Protein AF-A0A8T4PFL6-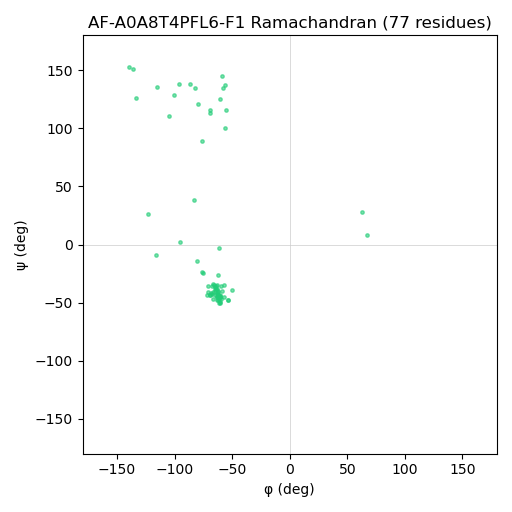F1 (afdb_monomer)

Secondary structure (DSSP, 8-state):
---HHHHHHHHHHHTHHHHHHHHHHHHHSS---------------HHHHHHHHHHHHHTT--HHHHHHHHHHHHHHH--

pLDDT: mean 84.31, std 11.65, range [41.44, 96.56]

Mean predicted aligned error: 12.56 Å

Solvent-accessible surface area (backbone atoms only — not comparable to full-atom values): 4966 Å² total; per-residue (Å²): 128,85,50,71,67,57,54,50,52,55,52,47,70,76,39,48,70,59,52,52,46,50,52,44,20,73,74,66,78,47,72,74,75,80,70,90,72,80,92,80,90,79,90,72,60,66,68,58,50,53,53,51,50,50,53,24,60,78,68,75,46,59,63,71,61,52,52,51,50,51,54,54,53,55,62,62,67,74,111

Radius of gyration: 20.81 Å; Cα contacts (8 Å, |Δi|>4): 18; chains: 1; bounding box: 55×40×44 Å

Foldseek 3Di:
DPDPVNVVVVVCVVCVVVVVQVVVCVVPVDRDDPPVDDDDDDDDDPVVVVVLVVVCVVVVHDSVVVVVVVVVVVVVVVD

Nearest PDB structures (foldseek):
  6elz-assembly1_J  TM=2.268E-01  e=6.991E+00  Saccharomyces cerevisiae S288C

Sequence (79 aa):
MPSFLDKAKEVIARNQDVLNALEELDRTGKLRKVNYKTRVAFTIDEELFNKFRAYCKENGINMSGKIESYIRKELKQVK

Structure (mmCIF, N/CA/C/O backbone):
data_AF-A0A8T4PFL6-F1
#
_entry.id   AF-A0A8T4PFL6-F1
#
loop_
_atom_site.group_PDB
_atom_site.id
_atom_site.type_symbol
_atom_site.label_atom_id
_atom_site.label_alt_id
_atom_site.label_comp_id
_atom_site.label_asym_id
_atom_site.label_entity_id
_atom_site.label_seq_id
_atom_site.pdbx_PDB_ins_code
_atom_site.Cartn_x
_atom_site.Cartn_y
_atom_site.Cartn_z
_atom_site.occupancy
_atom_site.B_iso_or_equiv
_atom_site.auth_seq_id
_atom_site.auth_comp_id
_atom_site.auth_asym_id
_atom_site.auth_atom_id
_atom_site.pdbx_PDB_model_num
ATOM 1 N N . MET A 1 1 ? 34.723 -11.393 -23.109 1.00 60.53 1 MET A N 1
ATOM 2 C CA . MET A 1 1 ? 34.054 -10.369 -22.274 1.00 60.53 1 MET A CA 1
ATOM 3 C C . MET A 1 1 ? 32.731 -10.036 -22.939 1.00 60.53 1 MET A C 1
ATOM 5 O O . MET A 1 1 ? 32.746 -9.931 -24.160 1.00 60.53 1 MET A O 1
ATOM 9 N N . PRO A 1 2 ? 31.608 -9.928 -22.208 1.00 69.25 2 PRO A N 1
ATOM 10 C CA . PRO A 1 2 ? 30.355 -9.497 -22.822 1.00 69.25 2 PRO A CA 1
ATOM 11 C C . PRO A 1 2 ? 30.559 -8.118 -23.451 1.00 69.25 2 PRO A C 1
ATOM 13 O O . PRO A 1 2 ? 31.194 -7.254 -22.836 1.00 69.25 2 PRO A O 1
ATOM 16 N N . SER A 1 3 ? 30.069 -7.941 -24.679 1.00 85.88 3 SER A N 1
ATOM 17 C CA . SER A 1 3 ? 30.147 -6.657 -25.370 1.00 85.88 3 SER A CA 1
ATOM 18 C C . SER A 1 3 ? 29.431 -5.601 -24.536 1.00 85.88 3 SER A C 1
ATOM 20 O O . SER A 1 3 ? 28.413 -5.882 -23.896 1.00 85.88 3 SER A O 1
ATOM 22 N N . PHE A 1 4 ? 29.944 -4.372 -24.550 1.00 88.44 4 PHE A N 1
ATOM 23 C CA . PHE A 1 4 ? 29.272 -3.233 -23.927 1.00 88.44 4 PHE A CA 1
ATOM 24 C C . PHE A 1 4 ? 27.802 -3.145 -24.368 1.00 88.44 4 PHE A C 1
ATOM 26 O O . PHE A 1 4 ? 26.924 -2.910 -23.543 1.00 88.44 4 PHE A O 1
ATOM 33 N N . LEU A 1 5 ? 27.533 -3.432 -25.647 1.00 89.44 5 LEU A N 1
ATOM 34 C CA . LEU A 1 5 ? 26.189 -3.419 -26.222 1.00 89.44 5 LEU A CA 1
ATOM 35 C C . LEU A 1 5 ? 25.269 -4.486 -2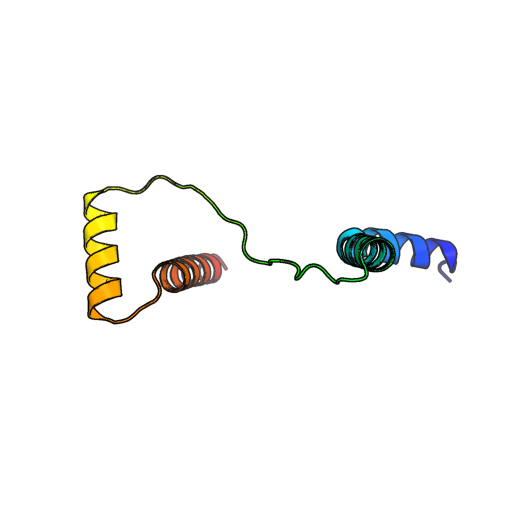5.618 1.00 89.44 5 LEU A C 1
ATOM 37 O O . LEU A 1 5 ? 24.087 -4.219 -25.416 1.00 89.44 5 LEU A O 1
ATOM 41 N N . ASP A 1 6 ? 25.797 -5.667 -25.301 1.00 90.19 6 ASP A N 1
ATOM 42 C CA . ASP A 1 6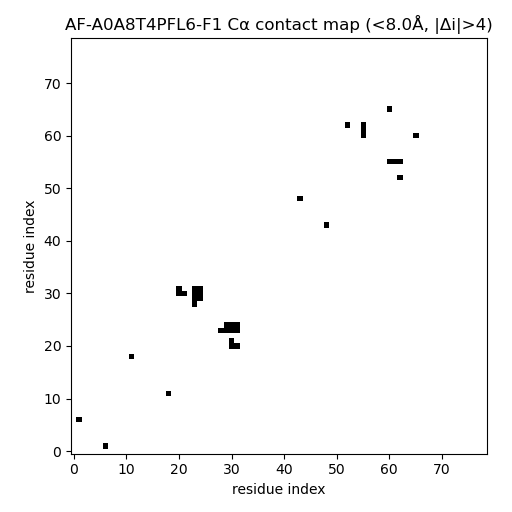 ? 25.002 -6.758 -24.730 1.00 90.19 6 ASP A CA 1
ATOM 43 C C . ASP A 1 6 ? 24.612 -6.440 -23.286 1.00 90.19 6 ASP A C 1
ATOM 45 O O . ASP A 1 6 ? 23.446 -6.557 -22.911 1.00 90.19 6 ASP A O 1
ATOM 49 N N . LYS A 1 7 ? 25.567 -5.922 -22.503 1.00 87.94 7 LYS A N 1
ATOM 50 C CA . LYS A 1 7 ? 25.299 -5.424 -21.147 1.00 87.94 7 LYS A CA 1
ATOM 51 C C . LYS A 1 7 ? 24.335 -4.242 -21.149 1.00 87.94 7 LYS A C 1
ATOM 53 O O . LYS A 1 7 ? 23.447 -4.189 -20.305 1.00 87.94 7 LYS A O 1
ATOM 58 N N . ALA A 1 8 ? 24.482 -3.311 -22.089 1.00 86.75 8 ALA A N 1
ATOM 59 C CA . ALA A 1 8 ? 23.579 -2.172 -22.208 1.00 86.75 8 ALA A CA 1
ATOM 60 C C . ALA A 1 8 ? 22.139 -2.632 -22.487 1.00 86.75 8 ALA A C 1
ATOM 62 O O . ALA A 1 8 ? 21.221 -2.201 -21.795 1.00 86.75 8 ALA A O 1
ATOM 63 N N . LYS A 1 9 ? 21.941 -3.563 -23.430 1.00 88.75 9 LYS A N 1
ATOM 64 C CA . LYS A 1 9 ? 20.617 -4.136 -23.733 1.00 88.75 9 LYS A CA 1
ATOM 65 C C . LYS A 1 9 ? 19.997 -4.842 -22.528 1.00 88.75 9 LYS A C 1
ATOM 67 O O . LYS A 1 9 ? 18.815 -4.653 -22.257 1.00 88.75 9 LYS A O 1
ATOM 72 N N . GLU A 1 10 ? 20.786 -5.620 -21.790 1.00 89.19 10 GLU A N 1
ATOM 73 C CA . GLU A 1 10 ? 20.325 -6.313 -20.581 1.00 89.19 10 GLU A CA 1
ATOM 74 C C . GLU A 1 10 ? 19.881 -5.329 -19.488 1.00 89.19 10 GLU A C 1
ATOM 76 O O . GLU A 1 10 ? 18.831 -5.506 -18.869 1.00 89.19 10 GLU A O 1
ATOM 81 N N . VAL A 1 11 ? 20.659 -4.266 -19.265 1.00 86.06 11 VAL A N 1
ATOM 82 C CA . VAL A 1 11 ? 20.343 -3.231 -18.272 1.00 86.06 11 VAL A CA 1
ATOM 83 C C . VAL A 1 11 ? 19.099 -2.442 -18.672 1.00 86.06 11 VAL A C 1
ATOM 85 O O . VAL A 1 11 ? 18.257 -2.187 -17.813 1.00 86.06 11 VAL A O 1
ATOM 88 N N . ILE A 1 12 ? 18.947 -2.105 -19.955 1.00 87.88 12 ILE A N 1
ATOM 89 C CA . ILE A 1 12 ? 17.753 -1.425 -20.477 1.00 87.88 12 ILE A CA 1
ATOM 90 C C . ILE A 1 12 ? 16.511 -2.287 -20.243 1.00 87.88 12 ILE A C 1
ATOM 92 O O . ILE A 1 12 ? 15.548 -1.819 -19.642 1.00 87.88 12 ILE A O 1
ATOM 96 N N . ALA A 1 13 ? 16.563 -3.568 -20.621 1.00 84.75 13 ALA A N 1
ATOM 97 C CA . ALA A 1 13 ? 15.433 -4.479 -20.462 1.00 84.75 13 ALA A CA 1
ATOM 98 C C . ALA A 1 13 ? 15.000 -4.639 -18.993 1.00 84.75 13 ALA A C 1
ATOM 100 O O . ALA A 1 13 ? 13.811 -4.759 -18.707 1.00 84.75 13 ALA A O 1
ATOM 101 N N . ARG A 1 14 ? 15.951 -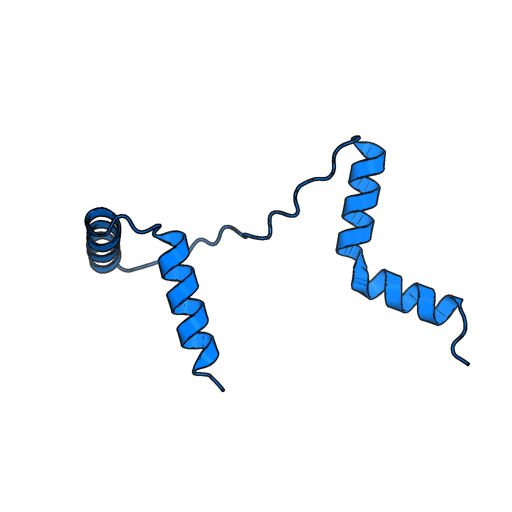4.620 -18.050 1.00 85.81 14 ARG A N 1
ATOM 102 C CA . ARG A 1 14 ? 15.668 -4.752 -16.611 1.00 85.81 14 ARG A CA 1
ATOM 103 C C . ARG A 1 14 ? 15.105 -3.498 -15.949 1.00 85.81 14 ARG A C 1
ATOM 105 O O . ARG A 1 14 ? 14.493 -3.632 -14.899 1.00 85.81 14 ARG A O 1
ATOM 112 N N . ASN A 1 15 ? 15.341 -2.316 -16.515 1.00 88.31 15 ASN A N 1
ATOM 113 C CA . ASN A 1 15 ? 15.017 -1.032 -15.881 1.00 88.31 15 ASN A CA 1
ATOM 114 C C . ASN A 1 15 ? 14.090 -0.176 -16.756 1.00 88.31 15 ASN A C 1
ATOM 116 O O . ASN A 1 15 ? 14.118 1.053 -16.688 1.00 88.31 15 ASN A O 1
ATOM 120 N N . GLN A 1 16 ? 13.297 -0.815 -17.620 1.00 82.38 16 GLN A N 1
ATOM 121 C CA . GLN A 1 16 ? 12.422 -0.131 -18.572 1.00 82.38 16 GLN A CA 1
ATOM 122 C C . GLN A 1 16 ? 11.433 0.822 -17.879 1.00 82.38 16 GLN A C 1
ATOM 124 O O . GLN A 1 16 ? 11.134 1.894 -18.390 1.00 82.38 16 GLN A O 1
ATOM 129 N N . ASP A 1 17 ? 10.954 0.456 -16.695 1.00 77.88 17 ASP A N 1
ATOM 130 C CA . ASP A 1 17 ? 10.097 1.268 -15.832 1.00 77.88 17 ASP A CA 1
ATOM 131 C C . ASP A 1 17 ? 10.776 2.567 -15.370 1.00 77.88 17 ASP A C 1
ATOM 133 O O . ASP A 1 17 ? 10.171 3.639 -15.433 1.00 77.88 17 ASP A O 1
ATOM 137 N N . VAL A 1 18 ? 12.048 2.489 -14.972 1.00 81.62 18 VAL A N 1
ATOM 138 C CA . VAL A 1 18 ? 12.857 3.655 -14.589 1.00 81.62 18 VAL A CA 1
ATOM 139 C C . VAL A 1 18 ? 13.123 4.546 -15.801 1.00 81.62 18 VAL A C 1
ATOM 141 O O . VAL A 1 18 ? 12.996 5.765 -15.703 1.00 81.62 18 VAL A O 1
ATOM 144 N N . LEU A 1 19 ? 13.450 3.952 -16.951 1.00 86.25 19 LEU A N 1
ATOM 145 C CA . LEU A 1 19 ? 13.704 4.692 -18.190 1.00 86.25 19 LEU A CA 1
ATOM 146 C C . LEU A 1 19 ? 12.453 5.437 -18.671 1.00 86.25 19 LEU A C 1
ATOM 148 O O . LEU A 1 19 ? 12.538 6.620 -18.990 1.00 86.25 19 LEU A O 1
ATOM 152 N N . ASN A 1 20 ? 11.285 4.796 -18.620 1.00 82.25 20 ASN A N 1
ATOM 153 C CA . ASN A 1 20 ? 10.011 5.435 -18.949 1.00 82.25 20 ASN A CA 1
ATOM 154 C C . ASN A 1 20 ? 9.686 6.586 -17.975 1.00 82.25 20 ASN A C 1
ATOM 156 O O . ASN A 1 20 ? 9.178 7.628 -18.382 1.00 82.25 20 ASN A O 1
ATOM 160 N N . ALA A 1 21 ? 10.001 6.430 -16.683 1.00 79.06 21 ALA A N 1
ATOM 161 C CA . ALA A 1 21 ? 9.815 7.495 -15.697 1.00 79.06 21 ALA A CA 1
ATOM 162 C C . ALA A 1 21 ? 10.747 8.698 -15.941 1.00 79.06 21 ALA A C 1
ATOM 164 O O . ALA A 1 21 ? 10.352 9.841 -15.699 1.00 79.06 21 ALA A O 1
ATOM 165 N N . LEU A 1 22 ? 11.966 8.451 -16.430 1.00 83.94 22 LEU A N 1
ATOM 166 C CA . LEU A 1 22 ? 12.913 9.496 -16.827 1.00 83.94 22 LE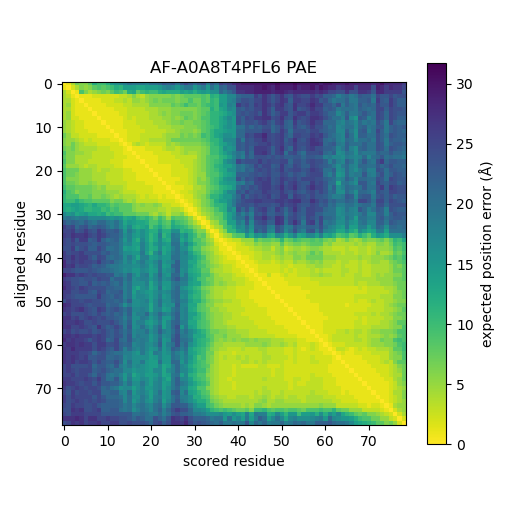U A CA 1
ATOM 167 C C . LEU A 1 22 ? 12.471 10.215 -18.109 1.00 83.94 22 LEU A C 1
ATOM 169 O O . LEU A 1 22 ? 12.546 11.439 -18.168 1.00 83.94 22 LEU A O 1
ATOM 173 N N . GLU A 1 23 ? 11.949 9.491 -19.099 1.00 83.19 23 GLU A N 1
ATOM 174 C CA . GLU A 1 23 ? 11.381 10.085 -20.318 1.00 83.19 23 GLU A CA 1
ATOM 175 C C . GLU A 1 23 ? 10.169 10.980 -20.001 1.00 83.19 23 GLU A C 1
ATOM 177 O O . GLU A 1 23 ? 10.035 12.092 -20.517 1.00 83.19 23 GLU A O 1
ATOM 182 N N . GLU A 1 24 ? 9.299 10.551 -19.082 1.00 77.25 24 GLU A N 1
ATOM 183 C CA . GLU A 1 24 ? 8.189 11.385 -18.613 1.00 77.25 24 GLU A CA 1
ATOM 184 C C . GLU A 1 24 ? 8.657 12.627 -17.839 1.00 77.25 24 GLU A C 1
ATOM 186 O O . GLU A 1 24 ? 8.016 13.680 -17.947 1.00 77.25 24 GLU A O 1
ATOM 191 N N . LEU A 1 25 ? 9.755 12.534 -17.079 1.00 82.94 25 LEU A N 1
ATOM 192 C CA . LEU A 1 25 ? 10.373 13.688 -16.421 1.00 82.94 25 LEU A CA 1
ATOM 193 C C . LEU A 1 25 ? 10.857 14.702 -17.459 1.00 82.94 25 LEU A C 1
ATOM 195 O O . LEU A 1 25 ? 10.543 15.880 -17.313 1.00 82.94 25 LEU A O 1
ATOM 199 N N . ASP A 1 26 ? 11.563 14.258 -18.496 1.00 84.88 26 ASP A N 1
ATOM 200 C CA . ASP A 1 26 ? 12.084 15.144 -19.542 1.00 84.88 26 ASP A CA 1
ATOM 201 C C . ASP A 1 26 ? 10.941 15.858 -20.286 1.00 84.88 26 ASP A C 1
ATOM 203 O O . ASP A 1 26 ? 10.971 17.067 -20.507 1.00 84.88 26 ASP A O 1
ATOM 207 N N . ARG A 1 27 ? 9.840 15.139 -20.551 1.00 80.88 27 ARG A N 1
ATOM 208 C CA . ARG A 1 27 ? 8.649 15.701 -21.207 1.00 80.88 27 ARG A CA 1
ATOM 209 C C . ARG A 1 27 ? 7.847 16.669 -20.330 1.00 80.88 27 ARG A C 1
ATOM 211 O O . ARG A 1 27 ? 7.226 17.591 -20.854 1.00 80.88 27 ARG A O 1
ATOM 218 N N . THR A 1 28 ? 7.750 16.425 -19.021 1.00 80.81 28 THR A N 1
ATOM 219 C CA . THR A 1 28 ? 6.784 17.126 -18.142 1.00 80.81 28 THR A CA 1
ATOM 220 C C . THR A 1 28 ? 7.414 17.986 -17.047 1.00 80.81 28 THR A C 1
ATOM 222 O O . THR A 1 28 ? 6.699 18.703 -16.342 1.00 80.81 28 THR A O 1
ATOM 225 N N . GLY A 1 29 ? 8.731 17.901 -16.858 1.00 81.06 29 GLY A N 1
ATOM 226 C CA . GLY A 1 29 ? 9.467 18.539 -15.766 1.00 81.06 29 GLY A CA 1
ATOM 227 C C . GLY A 1 29 ? 9.151 17.971 -14.378 1.00 81.06 29 GLY A C 1
ATOM 228 O O . GLY A 1 29 ? 9.567 18.545 -13.372 1.00 81.06 29 GLY A O 1
ATOM 229 N N . LYS A 1 30 ? 8.386 16.873 -14.282 1.00 73.75 30 LYS A N 1
ATOM 230 C CA . LYS A 1 30 ? 7.969 16.269 -13.010 1.00 73.75 30 LYS A CA 1
ATOM 231 C C . LYS A 1 30 ? 8.164 14.756 -13.033 1.00 73.75 30 LYS A C 1
ATOM 233 O O . LYS A 1 30 ? 7.585 14.063 -13.860 1.00 73.75 30 LYS A O 1
ATOM 238 N N . LEU A 1 31 ? 8.890 14.230 -12.047 1.00 70.94 31 LEU A N 1
ATOM 239 C CA . LEU A 1 31 ? 8.902 12.794 -11.763 1.00 70.94 31 LEU A CA 1
ATOM 240 C C . LEU A 1 31 ? 7.533 12.404 -11.205 1.00 70.94 31 LEU A C 1
ATOM 242 O O . LEU A 1 31 ? 7.162 12.816 -10.098 1.00 70.94 31 LEU A O 1
ATOM 246 N N . ARG A 1 32 ? 6.768 11.596 -11.944 1.00 61.28 32 ARG A N 1
ATOM 247 C CA . ARG A 1 32 ? 5.615 10.920 -11.347 1.00 61.28 32 ARG A CA 1
ATOM 248 C C . ARG A 1 32 ? 6.139 10.037 -10.221 1.00 61.28 32 ARG A C 1
ATOM 250 O O . ARG A 1 32 ? 7.012 9.201 -10.433 1.00 61.28 32 ARG A O 1
ATOM 257 N N . LYS A 1 33 ? 5.606 10.214 -9.007 1.00 58.62 33 LYS A N 1
ATOM 258 C CA . LYS A 1 33 ? 5.809 9.231 -7.940 1.00 58.62 33 LYS A CA 1
ATOM 259 C C . LYS A 1 33 ? 5.326 7.901 -8.501 1.00 58.62 33 LYS A C 1
ATOM 261 O O . LYS A 1 33 ? 4.138 7.786 -8.801 1.00 58.62 33 LYS A O 1
ATOM 266 N N . VAL A 1 34 ? 6.231 6.938 -8.662 1.00 56.94 34 VAL A N 1
ATOM 267 C CA . VAL A 1 34 ? 5.860 5.549 -8.930 1.00 56.94 34 VAL A CA 1
ATOM 268 C C . VAL A 1 34 ? 4.944 5.164 -7.778 1.00 56.94 34 VAL A C 1
ATOM 270 O O . VAL A 1 34 ? 5.377 5.005 -6.637 1.00 56.94 34 VAL A O 1
ATOM 273 N N . ASN A 1 35 ? 3.638 5.184 -8.020 1.00 54.53 35 ASN A N 1
ATOM 274 C CA . ASN A 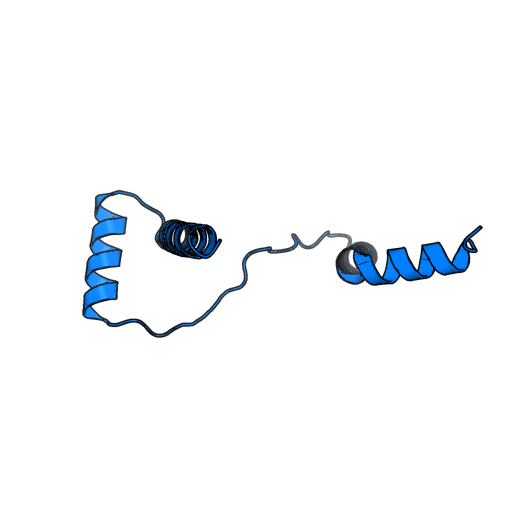1 35 ? 2.666 4.881 -6.991 1.00 54.53 35 ASN A CA 1
ATOM 275 C C . ASN A 1 35 ? 2.716 3.359 -6.851 1.00 54.53 35 ASN A C 1
ATOM 277 O O . ASN A 1 35 ? 2.009 2.644 -7.546 1.00 54.53 35 ASN A O 1
ATOM 281 N N . TYR A 1 36 ? 3.594 2.856 -5.979 1.00 63.00 36 TYR A N 1
ATOM 282 C CA . TYR A 1 36 ? 3.824 1.419 -5.756 1.00 63.00 36 TYR A CA 1
ATOM 283 C C . TYR A 1 36 ? 2.588 0.660 -5.242 1.00 63.00 36 TYR A C 1
ATOM 285 O O . TYR A 1 36 ? 2.644 -0.545 -5.011 1.00 63.00 36 TYR A O 1
ATOM 293 N N . LYS A 1 37 ? 1.477 1.362 -4.997 1.00 71.00 37 LYS A N 1
ATOM 294 C CA . LYS A 1 37 ? 0.223 0.784 -4.529 1.00 71.00 37 LYS A CA 1
ATOM 295 C C . LYS A 1 37 ? -0.774 0.729 -5.675 1.00 71.00 37 LYS A C 1
ATOM 297 O O . LYS A 1 37 ? -1.303 1.754 -6.099 1.00 71.00 37 LYS A O 1
ATOM 302 N N . THR A 1 38 ? -1.067 -0.484 -6.118 1.00 80.94 38 THR A N 1
ATOM 303 C CA . THR A 1 38 ? -2.139 -0.761 -7.073 1.00 80.94 38 THR A CA 1
ATOM 304 C C . THR A 1 38 ? -3.472 -0.842 -6.337 1.00 80.94 38 THR A C 1
ATOM 306 O O . THR A 1 38 ? -3.577 -1.490 -5.294 1.00 80.94 38 THR A O 1
ATOM 309 N N . ARG A 1 39 ? -4.512 -0.195 -6.872 1.00 81.62 39 ARG A N 1
ATOM 310 C CA . ARG A 1 39 ? -5.878 -0.357 -6.362 1.00 81.62 39 ARG A CA 1
ATOM 311 C C . ARG A 1 39 ? -6.453 -1.661 -6.905 1.00 81.62 39 ARG A C 1
ATOM 313 O O . ARG A 1 39 ? -6.558 -1.823 -8.114 1.00 81.62 39 ARG A O 1
ATOM 320 N N . VAL A 1 40 ? -6.844 -2.557 -6.009 1.00 85.12 40 VAL A N 1
ATOM 321 C CA . VAL A 1 40 ? -7.466 -3.841 -6.349 1.00 85.12 40 VAL A CA 1
ATOM 322 C C . VAL A 1 40 ? -8.893 -3.842 -5.814 1.00 85.12 40 VAL A C 1
ATOM 324 O O . VAL A 1 40 ? -9.128 -3.404 -4.688 1.00 85.12 40 VAL A O 1
ATOM 327 N N . ALA A 1 41 ? -9.839 -4.306 -6.627 1.00 89.12 41 ALA A N 1
ATOM 328 C CA . ALA A 1 41 ? -11.203 -4.585 -6.201 1.00 89.12 41 ALA A CA 1
ATOM 329 C C . ALA A 1 41 ? -11.340 -6.096 -5.989 1.00 89.12 41 ALA A C 1
ATOM 331 O O . ALA A 1 41 ? -10.974 -6.875 -6.866 1.00 89.12 41 ALA A O 1
ATOM 332 N N . PHE A 1 42 ? -11.838 -6.505 -4.828 1.00 89.62 42 PHE A N 1
ATOM 333 C CA . PHE A 1 42 ? -12.163 -7.894 -4.529 1.00 89.62 42 PHE A CA 1
ATOM 334 C C . PHE A 1 42 ? -13.474 -7.939 -3.753 1.00 89.62 42 PHE A C 1
ATOM 336 O O . PHE A 1 42 ? -13.832 -6.983 -3.061 1.00 89.62 42 PHE A O 1
ATOM 343 N N . THR A 1 43 ? -14.180 -9.052 -3.882 1.00 93.69 43 THR A N 1
ATOM 344 C CA . THR A 1 43 ? -15.419 -9.299 -3.149 1.00 93.69 43 THR A CA 1
ATOM 345 C C . THR A 1 43 ? -15.089 -9.905 -1.791 1.00 93.69 43 THR A C 1
ATOM 347 O O . THR A 1 43 ? -14.224 -10.773 -1.684 1.00 93.69 43 THR A O 1
ATOM 350 N N . ILE A 1 44 ? -15.776 -9.445 -0.753 1.00 93.19 44 ILE A N 1
ATOM 351 C CA . ILE A 1 44 ? -15.699 -9.971 0.608 1.00 93.19 44 ILE A CA 1
ATOM 352 C C . ILE A 1 44 ? -17.119 -10.077 1.153 1.00 93.19 44 ILE A C 1
ATOM 354 O O . ILE A 1 44 ? -17.992 -9.310 0.746 1.00 93.19 44 ILE A O 1
ATOM 358 N N . ASP A 1 45 ? -17.338 -11.029 2.054 1.00 96.44 45 ASP A N 1
ATOM 359 C CA . ASP A 1 45 ? -18.589 -11.133 2.794 1.00 96.44 45 ASP A CA 1
ATOM 360 C C . ASP A 1 45 ? -18.903 -9.826 3.549 1.00 96.44 45 ASP A C 1
ATOM 362 O O . ASP A 1 45 ? -18.016 -9.198 4.142 1.00 96.44 45 ASP A O 1
ATOM 366 N N . GLU A 1 46 ? -20.166 -9.401 3.502 1.00 95.12 46 GLU A N 1
ATOM 367 C CA . GLU A 1 46 ? -20.601 -8.111 4.041 1.00 95.12 46 GLU A CA 1
ATOM 368 C C . GLU A 1 46 ? -20.514 -8.067 5.571 1.00 95.12 46 GLU A C 1
ATOM 370 O O . GLU A 1 46 ? -20.051 -7.073 6.144 1.00 95.12 46 GLU A O 1
ATOM 375 N N . GLU A 1 47 ? -20.905 -9.147 6.250 1.00 96.56 47 GLU A N 1
ATOM 376 C CA . GLU A 1 47 ? -20.845 -9.226 7.708 1.00 96.56 47 GLU A CA 1
ATOM 377 C C . GLU A 1 47 ? -19.386 -9.182 8.180 1.00 96.56 47 GLU A C 1
ATOM 379 O O . GLU A 1 47 ? -19.035 -8.433 9.101 1.00 96.56 47 GLU A O 1
ATOM 384 N N . LEU A 1 48 ? -18.512 -9.925 7.497 1.00 95.00 48 LEU A N 1
ATOM 385 C CA . LEU A 1 48 ? -17.076 -9.918 7.751 1.00 95.00 48 LEU A CA 1
ATOM 386 C C . LEU A 1 48 ? -16.464 -8.529 7.532 1.00 95.00 48 LEU A C 1
ATOM 388 O O . LEU A 1 48 ? -15.683 -8.064 8.368 1.00 95.00 48 LEU A O 1
ATOM 392 N N . PHE A 1 49 ? -16.826 -7.846 6.444 1.00 94.25 49 PHE A N 1
ATOM 393 C CA . PHE A 1 49 ? -16.355 -6.490 6.172 1.00 94.25 49 PHE A CA 1
ATOM 394 C C . PHE A 1 49 ? -16.782 -5.512 7.267 1.00 94.25 49 PHE A C 1
ATOM 396 O O . PHE A 1 49 ? -15.958 -4.733 7.751 1.00 94.25 49 PHE A O 1
ATOM 403 N N . ASN A 1 50 ? -18.042 -5.573 7.700 1.00 95.94 50 ASN A N 1
ATOM 404 C CA . ASN A 1 50 ? -18.567 -4.696 8.743 1.00 95.94 50 ASN A CA 1
ATOM 405 C C . ASN A 1 50 ? -17.860 -4.922 10.086 1.00 95.94 50 ASN A C 1
ATOM 407 O O . ASN A 1 50 ? -17.420 -3.954 10.714 1.00 95.94 50 ASN A O 1
ATOM 411 N N . LYS A 1 51 ? -17.656 -6.184 10.485 1.00 95.56 51 LYS A N 1
ATOM 412 C CA . LYS A 1 51 ? -16.877 -6.534 11.687 1.00 95.56 51 LYS A CA 1
ATOM 413 C C . LYS A 1 51 ? -15.435 -6.044 11.588 1.00 95.56 51 LYS A C 1
ATOM 415 O O . LYS A 1 51 ? -14.921 -5.434 12.524 1.00 95.56 51 LYS A O 1
ATOM 420 N N . PHE A 1 52 ? -14.786 -6.253 10.444 1.00 94.69 52 PHE A N 1
ATOM 421 C CA . PHE A 1 52 ? -13.410 -5.814 10.227 1.00 94.69 52 PHE A CA 1
ATOM 422 C C . PHE A 1 52 ? -13.276 -4.286 10.251 1.00 94.69 52 PHE A C 1
ATOM 424 O O . PHE A 1 52 ? -12.346 -3.746 10.851 1.00 94.69 52 PHE A O 1
ATOM 431 N N . ARG A 1 53 ? -14.237 -3.575 9.658 1.00 94.38 53 ARG A N 1
ATOM 432 C CA . ARG A 1 53 ? -14.296 -2.113 9.675 1.00 94.38 53 ARG A CA 1
ATOM 433 C C . ARG A 1 53 ? -14.477 -1.574 11.093 1.00 94.38 53 ARG A C 1
ATOM 435 O O . ARG A 1 53 ? -13.780 -0.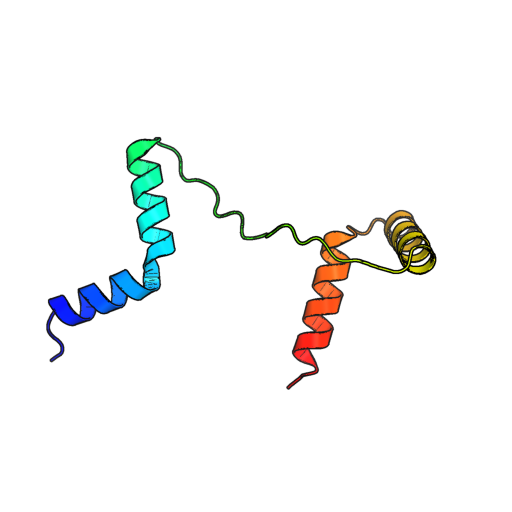625 11.454 1.00 94.38 53 ARG A O 1
ATOM 442 N N . ALA A 1 54 ? -15.380 -2.163 11.880 1.00 96.06 54 ALA A N 1
ATOM 443 C CA . ALA A 1 54 ? -15.582 -1.798 13.281 1.00 96.06 54 ALA A CA 1
ATOM 444 C C . ALA A 1 54 ? -14.296 -2.012 14.091 1.00 96.06 54 ALA A C 1
ATOM 446 O O . ALA A 1 54 ? -13.792 -1.066 14.692 1.00 96.06 54 ALA A O 1
ATOM 447 N N . TYR A 1 55 ? -13.684 -3.193 13.967 1.00 95.69 55 TYR A N 1
ATOM 448 C CA . TYR A 1 55 ? -12.400 -3.514 14.589 1.00 95.69 55 TYR A CA 1
ATOM 449 C C . TYR A 1 55 ? -11.306 -2.492 14.238 1.00 95.69 55 TYR A C 1
ATOM 451 O O . TYR A 1 55 ? -10.617 -1.982 15.123 1.00 95.69 55 TYR A O 1
ATOM 459 N N . CYS A 1 56 ? -11.145 -2.142 12.958 1.00 95.00 56 CYS A N 1
ATOM 460 C CA . CYS A 1 56 ? -10.155 -1.148 12.543 1.00 95.00 56 CYS A CA 1
ATOM 461 C C . CYS A 1 56 ? -10.449 0.243 13.117 1.00 95.00 56 CYS A C 1
ATOM 463 O O . CYS A 1 56 ? -9.515 0.938 13.512 1.00 95.00 56 CYS A O 1
ATOM 465 N N . LYS A 1 57 ? -11.724 0.640 13.190 1.00 94.44 57 LYS A N 1
ATOM 466 C CA . LYS A 1 57 ? -12.136 1.935 13.743 1.00 94.44 57 LYS A CA 1
ATOM 467 C C . LYS A 1 57 ? -11.862 2.023 15.244 1.00 94.44 57 LYS A C 1
ATOM 469 O O . LYS A 1 57 ? -11.282 3.010 15.683 1.00 94.44 57 LYS A O 1
ATOM 474 N N . GLU A 1 58 ? -12.238 1.000 16.006 1.00 95.81 58 GLU A N 1
ATOM 475 C CA . GLU A 1 58 ? -12.051 0.942 17.463 1.00 95.81 58 GLU A CA 1
ATOM 476 C C . GLU A 1 58 ? -10.573 0.957 17.860 1.00 95.81 58 GLU A C 1
ATOM 478 O O . GLU A 1 58 ? -10.201 1.570 18.854 1.00 95.81 58 GLU A O 1
ATOM 483 N N . ASN A 1 59 ? -9.718 0.337 17.045 1.00 93.12 59 ASN A N 1
ATOM 484 C CA . ASN A 1 59 ? -8.285 0.240 17.315 1.00 93.12 59 ASN A CA 1
ATOM 485 C C . ASN A 1 59 ? -7.453 1.344 16.630 1.00 93.12 59 ASN A C 1
ATOM 487 O O . ASN A 1 59 ? -6.226 1.316 16.708 1.00 93.12 59 ASN A O 1
ATOM 491 N N . GLY A 1 60 ? -8.080 2.289 15.915 1.00 92.44 60 GLY A N 1
ATOM 492 C CA . GLY A 1 60 ? -7.371 3.355 15.191 1.00 92.44 60 GLY A CA 1
ATOM 493 C C . GLY A 1 60 ? -6.453 2.851 14.065 1.00 92.44 60 GLY A C 1
ATOM 494 O O . GLY A 1 60 ? -5.444 3.479 13.748 1.00 92.44 60 GLY A O 1
ATOM 495 N N . ILE A 1 61 ? -6.769 1.700 13.465 1.00 93.19 61 ILE A N 1
ATOM 496 C CA . ILE A 1 61 ? -5.925 1.020 12.476 1.00 93.19 61 ILE A CA 1
ATOM 497 C C . ILE A 1 61 ? -6.362 1.379 11.053 1.00 93.19 61 ILE A C 1
ATOM 499 O O . ILE A 1 61 ? -7.542 1.339 10.706 1.00 93.19 61 ILE A O 1
ATOM 503 N N . ASN A 1 62 ? -5.387 1.623 10.173 1.00 92.12 62 ASN A N 1
ATOM 504 C CA . ASN A 1 62 ? -5.642 1.726 8.739 1.00 92.12 62 ASN A CA 1
ATOM 505 C C . ASN A 1 62 ? -6.016 0.355 8.147 1.00 92.12 62 ASN A C 1
ATOM 507 O O . ASN A 1 62 ? -5.192 -0.562 8.090 1.00 92.12 62 ASN A O 1
ATOM 511 N N . MET A 1 63 ? -7.247 0.257 7.650 1.00 90.19 63 MET A N 1
ATOM 512 C CA . MET A 1 63 ? -7.836 -0.946 7.064 1.00 90.19 63 MET A CA 1
ATOM 513 C C . MET A 1 63 ? -6.973 -1.549 5.942 1.00 90.19 63 MET A C 1
ATOM 515 O O . MET A 1 63 ? -6.651 -2.737 5.985 1.00 90.19 63 MET A O 1
ATOM 519 N N . SER A 1 64 ? -6.510 -0.729 4.990 1.00 88.25 64 SER A N 1
ATOM 520 C CA . SER A 1 64 ? -5.666 -1.198 3.880 1.00 88.25 64 SER A CA 1
ATOM 521 C C . SER A 1 64 ? -4.317 -1.722 4.371 1.00 88.25 64 SER A C 1
ATOM 523 O O . SER A 1 64 ? -3.829 -2.735 3.881 1.00 88.25 64 SER A O 1
ATOM 525 N N . GLY A 1 65 ? -3.729 -1.063 5.375 1.00 88.56 65 GLY A N 1
ATOM 526 C CA . GLY A 1 65 ? -2.465 -1.498 5.975 1.00 88.56 65 GLY A CA 1
ATOM 527 C C . GLY A 1 65 ? -2.597 -2.821 6.733 1.00 88.56 65 GLY A C 1
ATOM 528 O O . GLY A 1 65 ? -1.698 -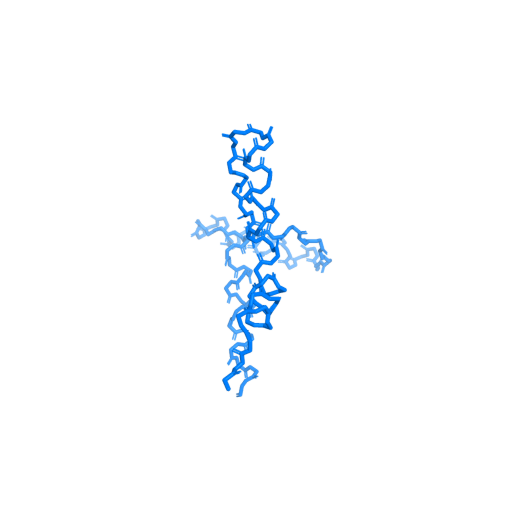3.661 6.683 1.00 88.56 65 GLY A O 1
ATOM 529 N N . LYS A 1 66 ? -3.737 -3.044 7.397 1.00 93.44 66 LYS A N 1
ATOM 530 C CA . LYS A 1 66 ? -4.009 -4.296 8.111 1.00 93.44 66 LYS A CA 1
ATOM 531 C C . LYS A 1 66 ? -4.211 -5.468 7.149 1.00 93.44 66 LYS A C 1
ATOM 533 O O . LYS A 1 66 ? -3.626 -6.523 7.380 1.00 93.44 66 LYS A O 1
ATOM 538 N N . ILE A 1 67 ? -4.959 -5.267 6.061 1.00 91.94 67 ILE A N 1
ATOM 539 C CA . ILE A 1 67 ? -5.122 -6.271 4.995 1.00 91.94 67 ILE A CA 1
ATOM 540 C C . ILE A 1 67 ? -3.762 -6.624 4.386 1.00 91.94 67 ILE A C 1
ATOM 542 O O . ILE A 1 67 ? -3.420 -7.798 4.282 1.00 91.94 67 ILE A O 1
ATOM 546 N N . GLU A 1 68 ? -2.944 -5.621 4.057 1.00 89.56 68 GLU A N 1
ATOM 547 C CA . GLU A 1 68 ? -1.599 -5.846 3.522 1.00 89.56 68 GLU A CA 1
ATOM 548 C C . GLU A 1 68 ? -0.726 -6.657 4.498 1.00 89.56 68 GLU A C 1
ATOM 550 O O . GLU A 1 68 ? -0.003 -7.565 4.087 1.00 89.56 68 GLU A O 1
ATOM 555 N N . SER A 1 69 ? -0.823 -6.379 5.804 1.00 90.31 69 SER A N 1
ATOM 556 C CA . SER A 1 69 ? -0.120 -7.143 6.839 1.00 90.31 69 SER A CA 1
ATOM 557 C C . SER A 1 69 ? -0.556 -8.607 6.881 1.00 90.31 69 SER A C 1
ATOM 559 O O . SER A 1 69 ? 0.306 -9.481 6.968 1.00 90.31 69 SER A O 1
ATOM 561 N N . TYR A 1 70 ? -1.859 -8.888 6.791 1.00 92.00 70 TYR A N 1
ATOM 562 C CA . TYR A 1 70 ? -2.360 -10.262 6.741 1.00 92.00 70 TYR A CA 1
ATOM 563 C C . TYR A 1 70 ? -1.873 -10.997 5.497 1.00 92.00 70 TYR A C 1
ATOM 565 O O . TYR A 1 70 ? -1.280 -12.061 5.633 1.00 92.00 70 TYR A O 1
ATOM 573 N N . ILE A 1 71 ? -1.988 -10.386 4.316 1.00 90.50 71 ILE A N 1
ATOM 574 C CA . ILE A 1 71 ? -1.492 -10.979 3.067 1.00 90.50 71 ILE A CA 1
ATOM 575 C C . ILE A 1 71 ? 0.008 -11.296 3.178 1.00 90.50 71 ILE A C 1
ATOM 577 O O . ILE A 1 71 ? 0.442 -12.394 2.845 1.00 90.50 71 ILE A O 1
ATOM 581 N N . ARG A 1 72 ? 0.818 -10.371 3.712 1.00 89.25 72 ARG A N 1
ATOM 582 C CA . ARG A 1 72 ? 2.260 -10.598 3.913 1.00 89.25 72 ARG A CA 1
ATOM 583 C C . ARG A 1 72 ? 2.559 -11.712 4.917 1.00 89.25 72 ARG A C 1
ATOM 585 O O . ARG A 1 72 ? 3.569 -12.393 4.757 1.00 89.25 72 ARG A O 1
ATOM 592 N N . LYS A 1 73 ? 1.748 -11.865 5.968 1.00 92.44 73 LYS A N 1
ATOM 593 C CA . LYS A 1 73 ? 1.904 -12.942 6.959 1.00 92.44 73 LYS A CA 1
ATOM 594 C C . LYS A 1 73 ? 1.570 -14.301 6.362 1.00 92.44 73 LYS A C 1
ATOM 596 O O . LYS A 1 73 ? 2.333 -15.232 6.584 1.00 92.44 73 LYS A O 1
ATOM 601 N N . GLU A 1 74 ? 0.493 -14.393 5.591 1.00 91.25 74 GLU A N 1
ATOM 602 C CA . GLU A 1 74 ? 0.118 -15.619 4.884 1.00 91.25 74 GLU A CA 1
ATOM 603 C C . GLU A 1 74 ? 1.210 -16.024 3.892 1.00 91.25 74 GLU A C 1
ATOM 605 O O . GLU A 1 74 ? 1.746 -17.121 3.977 1.00 91.25 74 GLU A O 1
ATOM 610 N N . LEU A 1 75 ? 1.678 -15.102 3.044 1.00 88.12 75 LEU A N 1
ATOM 611 C CA . LEU A 1 75 ? 2.729 -15.395 2.059 1.00 88.12 75 LEU A CA 1
ATOM 612 C C . LEU A 1 75 ? 4.072 -15.820 2.677 1.00 88.12 75 LEU A C 1
ATOM 614 O O . LEU A 1 75 ? 4.847 -16.521 2.033 1.00 88.12 75 LEU A O 1
ATOM 618 N N . LYS A 1 76 ? 4.374 -15.402 3.913 1.00 80.50 76 LYS A N 1
ATOM 619 C CA . LYS A 1 76 ? 5.577 -15.852 4.633 1.00 80.50 76 LYS A CA 1
ATOM 620 C C . LYS A 1 76 ? 5.457 -17.276 5.172 1.00 80.50 76 LYS A C 1
ATOM 622 O O . LYS A 1 76 ? 6.491 -17.896 5.386 1.00 80.50 76 LYS A O 1
ATOM 627 N N . GLN A 1 77 ? 4.238 -17.757 5.407 1.00 63.2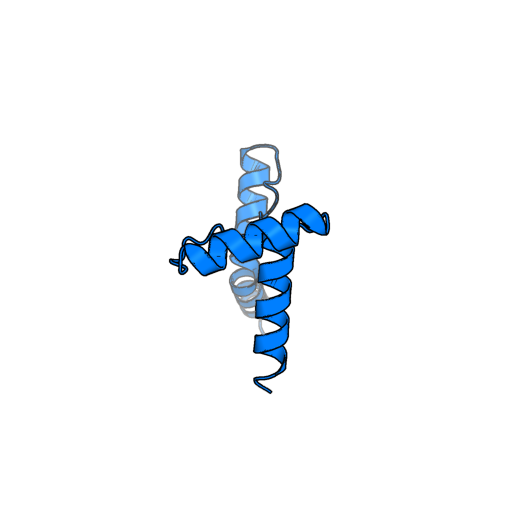8 77 GLN A N 1
ATOM 628 C CA . GLN A 1 77 ? 3.974 -19.125 5.859 1.00 63.28 77 GLN A CA 1
ATOM 629 C C . GLN A 1 77 ? 3.998 -20.134 4.702 1.00 63.28 77 GLN A C 1
ATOM 631 O O . GLN A 1 77 ? 4.119 -21.326 4.945 1.00 63.28 77 GLN A O 1
ATOM 636 N N . VAL A 1 78 ? 3.949 -19.671 3.447 1.00 56.53 78 VAL A N 1
ATOM 637 C CA . VAL A 1 78 ? 4.065 -20.511 2.236 1.00 56.53 78 VAL A CA 1
ATOM 638 C C . VAL A 1 78 ? 5.542 -20.793 1.888 1.00 56.53 78 VAL A C 1
ATOM 640 O O . VAL A 1 78 ? 5.934 -20.759 0.725 1.00 56.53 78 VAL A O 1
ATOM 643 N N . LYS A 1 79 ? 6.400 -21.017 2.889 1.00 41.44 79 LYS A N 1
ATOM 644 C CA . LYS A 1 79 ? 7.815 -21.366 2.692 1.00 41.44 79 LYS A CA 1
ATOM 645 C C . LYS A 1 79 ? 8.171 -22.682 3.352 1.00 41.44 79 LYS A C 1
ATOM 647 O O . LYS A 1 79 ? 7.801 -22.847 4.532 1.00 41.44 79 LYS A O 1
#